Protein AF-A0AAE3UJU0-F1 (afdb_monomer_lite)

pLDDT: mean 93.05, std 5.95, range [58.75, 98.19]

Foldseek 3Di:
DVVVVVVVVVVCVVVVWAFDWDDDPNDIDGPDKDKDWPDDCVVPVDVVPTDMDIDTHTDD

Structure (mmCIF, N/CA/C/O backbone):
data_AF-A0AAE3UJU0-F1
#
_entry.id   AF-A0AAE3UJU0-F1
#
loop_
_atom_site.group_PDB
_atom_site.id
_atom_site.type_symbol
_atom_site.label_atom_id
_atom_site.label_alt_id
_atom_site.label_comp_id
_atom_site.label_asym_id
_atom_site.label_entity_id
_atom_site.label_seq_id
_atom_site.pdbx_PDB_ins_code
_atom_site.Cartn_x
_atom_site.Cartn_y
_atom_site.Cartn_z
_atom_site.occupancy
_atom_site.B_iso_or_equiv
_atom_site.auth_seq_id
_atom_site.auth_comp_id
_atom_site.auth_asym_id
_ato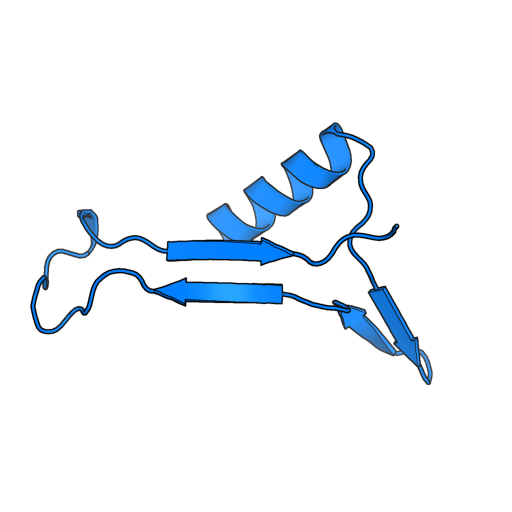m_site.auth_atom_id
_atom_site.pdbx_PDB_model_num
ATOM 1 N N . MET A 1 1 ? 6.801 7.240 -3.437 1.00 58.75 1 MET A N 1
ATOM 2 C CA . MET A 1 1 ? 6.177 6.248 -2.528 1.00 58.75 1 MET A CA 1
ATOM 3 C C . MET A 1 1 ? 4.944 6.785 -1.794 1.00 58.75 1 MET A C 1
ATOM 5 O O . MET A 1 1 ? 3.920 6.118 -1.827 1.00 58.75 1 MET A O 1
ATOM 9 N N . MET A 1 2 ? 4.966 8.005 -1.232 1.00 69.50 2 MET A N 1
ATOM 10 C CA . MET A 1 2 ? 3.813 8.601 -0.517 1.00 69.50 2 MET A CA 1
ATOM 11 C C . MET A 1 2 ? 2.498 8.644 -1.329 1.00 69.50 2 MET A C 1
ATOM 13 O O . MET A 1 2 ? 1.421 8.457 -0.773 1.00 69.50 2 MET A O 1
ATOM 17 N N . GLN A 1 3 ? 2.581 8.807 -2.655 1.00 85.62 3 GLN A N 1
ATOM 18 C CA . GLN A 1 3 ? 1.405 8.858 -3.534 1.00 85.62 3 GLN A CA 1
ATOM 19 C C . GLN A 1 3 ? 0.612 7.540 -3.577 1.00 85.62 3 GLN A C 1
ATOM 21 O O . GLN A 1 3 ? -0.613 7.577 -3.586 1.00 85.62 3 GLN A O 1
ATOM 26 N N . GLY A 1 4 ? 1.280 6.378 -3.546 1.00 89.56 4 GLY A N 1
ATOM 27 C CA . GLY A 1 4 ? 0.600 5.074 -3.573 1.00 89.56 4 GLY A CA 1
ATOM 28 C C . GLY A 1 4 ? -0.192 4.799 -2.292 1.00 89.56 4 GLY A C 1
ATOM 29 O O . GLY A 1 4 ? -1.326 4.334 -2.348 1.00 89.56 4 GLY A O 1
ATOM 30 N N . HIS A 1 5 ? 0.378 5.172 -1.143 1.00 91.19 5 HIS A N 1
ATOM 31 C CA . HIS A 1 5 ? -0.295 5.124 0.156 1.00 91.19 5 HIS A CA 1
ATOM 32 C C . HIS A 1 5 ? -1.562 5.990 0.166 1.00 91.19 5 HIS A C 1
ATOM 34 O O . HIS A 1 5 ? -2.646 5.485 0.447 1.00 91.19 5 HIS A O 1
ATOM 40 N N . ILE A 1 6 ? -1.435 7.269 -0.209 1.00 93.81 6 ILE A N 1
ATOM 41 C CA . ILE A 1 6 ? -2.561 8.215 -0.226 1.00 93.81 6 ILE A CA 1
ATOM 42 C C . ILE A 1 6 ? -3.645 7.754 -1.209 1.00 93.81 6 ILE A C 1
ATOM 44 O O . ILE A 1 6 ? -4.834 7.827 -0.901 1.00 93.81 6 ILE A O 1
ATOM 48 N N . ALA A 1 7 ? -3.253 7.254 -2.384 1.00 95.19 7 ALA A N 1
ATOM 49 C CA . ALA A 1 7 ? -4.192 6.733 -3.372 1.00 95.19 7 ALA A CA 1
A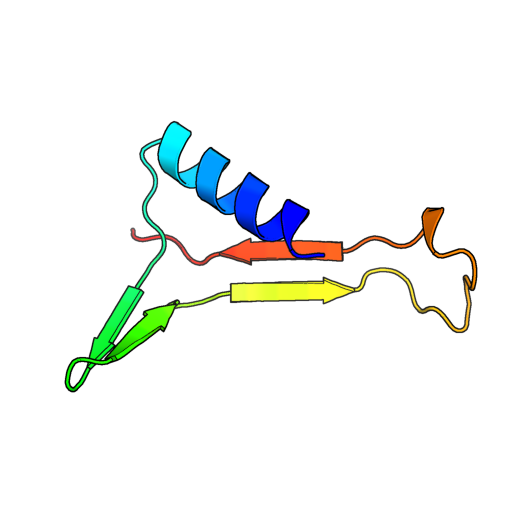TOM 50 C C . ALA A 1 7 ? -4.998 5.544 -2.825 1.00 95.19 7 ALA A C 1
ATOM 52 O O . ALA A 1 7 ? -6.220 5.526 -2.969 1.00 95.19 7 ALA A O 1
ATOM 53 N N . LEU A 1 8 ? -4.341 4.593 -2.152 1.00 95.44 8 LEU A N 1
ATOM 54 C CA . LEU A 1 8 ? -5.018 3.445 -1.553 1.00 95.44 8 LEU A CA 1
ATOM 55 C C . LEU A 1 8 ? -5.956 3.865 -0.412 1.00 95.44 8 LEU A C 1
ATOM 57 O O . LEU A 1 8 ? -7.101 3.425 -0.391 1.00 95.44 8 LEU A O 1
ATOM 61 N N . GLN A 1 9 ? -5.531 4.763 0.482 1.00 94.06 9 GLN A N 1
ATOM 62 C CA . GLN A 1 9 ? -6.402 5.291 1.543 1.00 94.06 9 GLN A CA 1
ATOM 63 C C . GLN A 1 9 ? -7.633 6.010 0.979 1.00 94.06 9 GLN A C 1
ATOM 65 O O . GLN A 1 9 ? -8.760 5.796 1.430 1.00 94.06 9 GLN A O 1
ATOM 70 N N . ASN A 1 10 ? -7.441 6.8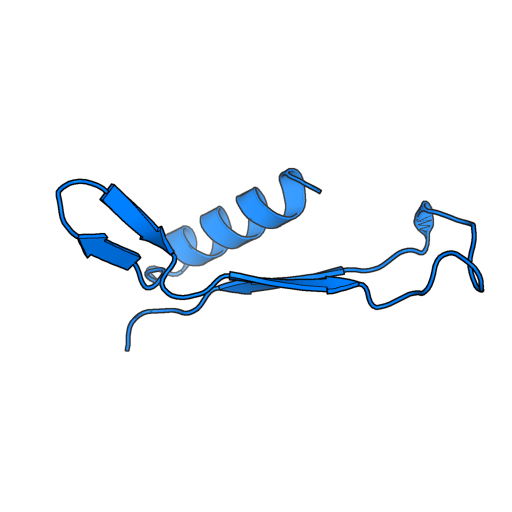34 -0.055 1.00 96.38 10 ASN A N 1
ATOM 71 C CA . ASN A 1 10 ? -8.545 7.501 -0.735 1.00 96.38 10 ASN A CA 1
ATOM 72 C C . ASN A 1 10 ? -9.514 6.497 -1.357 1.00 96.38 10 ASN A C 1
ATOM 74 O O . ASN A 1 10 ? -10.725 6.671 -1.227 1.00 96.38 10 ASN A O 1
ATOM 78 N N . TRP A 1 11 ? -8.993 5.454 -2.002 1.00 97.38 11 TRP A N 1
ATOM 79 C CA . TRP A 1 11 ? -9.809 4.393 -2.579 1.00 97.38 11 TRP A CA 1
ATOM 80 C C . TRP A 1 11 ? -10.604 3.642 -1.503 1.00 97.38 11 TRP A C 1
ATOM 82 O O . TRP A 1 11 ? -11.810 3.478 -1.662 1.00 97.38 11 TRP A O 1
ATOM 92 N N . ILE A 1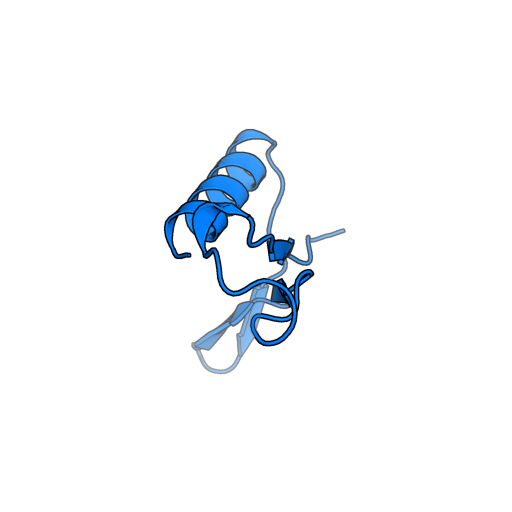 12 ? -9.977 3.266 -0.381 1.00 96.81 12 ILE A N 1
ATOM 93 C CA . ILE A 1 12 ? -10.644 2.621 0.766 1.00 96.81 12 ILE A CA 1
ATOM 94 C C . ILE A 1 12 ? -11.823 3.482 1.236 1.00 96.81 12 ILE A C 1
ATOM 96 O O . ILE A 1 12 ? -12.957 3.003 1.296 1.00 96.81 12 ILE A O 1
ATOM 100 N N . ARG A 1 13 ? -11.584 4.781 1.461 1.00 95.94 13 ARG A N 1
ATOM 101 C CA . ARG A 1 13 ? -12.619 5.740 1.872 1.00 95.94 13 ARG A CA 1
ATOM 102 C C . ARG A 1 13 ? -13.752 5.852 0.850 1.00 95.94 13 ARG A C 1
ATOM 104 O O . ARG A 1 13 ? -14.917 5.849 1.229 1.00 95.94 13 ARG A O 1
ATOM 111 N N . GLN A 1 14 ? -13.429 5.937 -0.441 1.00 98.19 14 GLN A N 1
ATOM 112 C CA . GLN A 1 14 ? -14.424 6.004 -1.521 1.00 98.19 14 GLN A CA 1
ATOM 113 C C . GLN A 1 14 ? -15.279 4.736 -1.618 1.00 98.19 14 GLN A C 1
ATOM 115 O O . GLN A 1 14 ? -16.417 4.797 -2.074 1.00 98.19 14 GLN A O 1
ATOM 120 N N . ARG A 1 15 ? -14.747 3.589 -1.185 1.00 98.00 15 ARG A N 1
ATOM 121 C CA . ARG A 1 15 ? -15.469 2.314 -1.128 1.00 98.00 15 ARG A CA 1
ATOM 122 C C . ARG A 1 15 ? -16.290 2.130 0.148 1.00 98.00 15 ARG A C 1
ATOM 124 O O . ARG A 1 15 ? -16.954 1.108 0.270 1.00 98.00 15 ARG A O 1
ATOM 131 N N . GLY A 1 16 ? -16.258 3.087 1.078 1.00 97.25 16 GLY A N 1
ATOM 132 C CA . GLY A 1 16 ? -16.922 2.959 2.377 1.00 97.25 16 GLY A CA 1
ATOM 133 C C . GLY A 1 16 ? -16.273 1.918 3.294 1.00 97.25 16 GLY A C 1
ATOM 134 O O . GLY A 1 16 ? -16.884 1.506 4.274 1.00 97.25 16 GLY A O 1
ATOM 135 N N . LEU A 1 17 ? -15.050 1.491 2.974 1.00 97.31 17 LEU A N 1
ATOM 136 C CA . LEU A 1 17 ? -14.261 0.577 3.791 1.00 97.31 17 LEU A CA 1
ATOM 137 C C . LEU A 1 17 ? -13.549 1.360 4.900 1.00 97.31 17 LEU A C 1
ATOM 139 O O . LEU A 1 17 ? -13.322 2.568 4.780 1.00 97.31 17 LEU A O 1
ATOM 143 N N . LYS A 1 18 ? -13.164 0.663 5.969 1.00 95.81 18 LYS A N 1
ATOM 144 C CA . LYS A 1 18 ? -12.434 1.243 7.099 1.00 95.81 18 LYS A CA 1
ATOM 145 C C . LYS A 1 18 ? -11.146 0.476 7.339 1.00 95.81 18 LYS A C 1
ATOM 147 O O . LYS A 1 18 ? -11.158 -0.748 7.436 1.00 95.81 18 LYS A O 1
ATOM 152 N N . GLU A 1 19 ? -10.035 1.204 7.409 1.00 95.56 19 GLU A N 1
ATOM 153 C CA . GLU A 1 19 ? -8.767 0.648 7.878 1.00 95.56 19 GLU A CA 1
ATOM 154 C C . GLU A 1 19 ? -8.930 0.231 9.341 1.00 95.56 19 GLU A C 1
ATOM 156 O O . GLU A 1 19 ? -9.484 0.982 10.143 1.00 95.56 19 GLU A O 1
ATOM 161 N N . LYS A 1 20 ? -8.408 -0.939 9.706 1.00 96.38 20 LYS A N 1
ATOM 162 C CA . LYS A 1 20 ? -8.337 -1.339 11.106 1.00 96.38 20 LYS A CA 1
ATOM 163 C C . LYS A 1 20 ? -7.376 -0.402 11.820 1.00 96.38 20 LYS A C 1
ATOM 165 O O . LYS A 1 20 ? -6.206 -0.315 11.444 1.00 96.38 20 LYS A O 1
ATOM 170 N N . LEU A 1 21 ? -7.852 0.260 12.865 1.00 94.06 21 LEU A N 1
ATOM 171 C CA . LEU A 1 21 ? -7.044 1.106 13.736 1.00 94.06 21 LEU A CA 1
ATOM 172 C C . LEU A 1 21 ? -6.970 0.489 15.134 1.00 94.06 21 LEU A C 1
ATOM 174 O O . LEU A 1 21 ? -7.924 -0.115 15.619 1.00 94.06 21 LEU A O 1
ATOM 178 N N . LEU A 1 22 ? -5.818 0.637 15.778 1.00 93.69 22 LEU A N 1
ATOM 179 C CA . LEU A 1 22 ? -5.593 0.276 17.171 1.00 93.69 22 LEU A CA 1
ATOM 180 C C . LEU A 1 22 ? -5.334 1.564 17.946 1.00 93.69 22 LEU A C 1
ATOM 182 O O . LEU A 1 22 ? -4.369 2.275 17.665 1.00 93.69 22 LEU A O 1
ATOM 186 N N . SER A 1 23 ? -6.192 1.862 18.916 1.00 92.62 23 SER A N 1
ATOM 187 C CA . SER A 1 23 ? -6.035 3.026 19.787 1.00 92.62 23 SER A CA 1
ATOM 188 C C . SER A 1 23 ? -5.720 2.574 21.210 1.00 92.62 23 SER A C 1
ATOM 190 O O . SER A 1 23 ? -6.469 1.800 21.800 1.00 92.62 23 SER A O 1
ATOM 192 N N . SER A 1 24 ? -4.61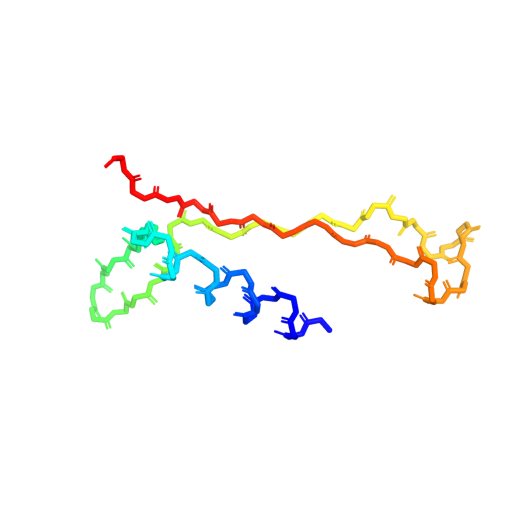4 3.060 21.773 1.00 90.00 24 SER A N 1
ATOM 193 C CA . SER A 1 24 ? -4.224 2.816 23.165 1.00 90.00 24 SER A CA 1
ATOM 194 C C . SER A 1 24 ? -3.490 4.030 23.723 1.00 90.00 24 SER A C 1
ATOM 196 O O . SER A 1 24 ? -2.658 4.620 23.039 1.00 90.00 24 SER A O 1
ATOM 198 N N . GLN A 1 25 ? -3.817 4.426 24.958 1.00 90.12 25 GLN A N 1
ATOM 199 C CA . GLN A 1 25 ? -3.189 5.562 25.654 1.00 90.12 25 GLN A CA 1
ATOM 200 C C . GLN A 1 25 ? -3.177 6.872 24.833 1.00 90.12 25 GLN A C 1
ATOM 202 O O . GLN A 1 25 ? -2.223 7.641 24.877 1.00 90.12 25 GLN A O 1
ATOM 207 N N . GLY A 1 26 ? -4.237 7.124 24.055 1.00 91.75 26 GLY A N 1
ATOM 208 C CA . GLY A 1 26 ? -4.356 8.316 23.203 1.00 91.75 26 GLY A CA 1
ATOM 209 C C . GLY A 1 26 ? -3.540 8.270 21.905 1.00 91.75 26 GLY A C 1
ATOM 210 O O . GLY A 1 26 ? -3.627 9.196 21.103 1.00 91.75 26 GLY A O 1
ATOM 211 N N . ILE A 1 27 ? -2.789 7.195 21.657 1.00 92.38 27 ILE A N 1
ATOM 212 C CA . ILE A 1 27 ? -2.056 6.968 20.411 1.00 92.38 27 ILE A CA 1
ATOM 213 C C . ILE A 1 27 ? -2.909 6.086 19.505 1.00 92.38 27 ILE A C 1
ATOM 215 O O . ILE A 1 27 ? -3.426 5.058 19.939 1.00 92.38 27 ILE A O 1
ATOM 219 N N . THR A 1 28 ? -3.044 6.484 18.241 1.00 91.94 28 THR A N 1
ATOM 220 C CA . THR A 1 28 ? -3.706 5.682 17.206 1.00 91.94 28 THR A CA 1
ATOM 221 C C . THR A 1 28 ? -2.668 5.155 16.230 1.00 91.94 28 THR A C 1
ATOM 223 O O . THR A 1 28 ? -1.823 5.903 15.741 1.00 91.94 28 THR A O 1
ATOM 226 N N . GLN A 1 29 ? -2.734 3.859 15.961 1.00 92.12 29 GLN A N 1
ATOM 227 C CA . GLN A 1 29 ? -1.855 3.144 15.048 1.00 92.12 29 GLN A CA 1
ATOM 228 C C . GLN A 1 29 ? -2.698 2.370 14.038 1.00 92.12 29 GLN A C 1
ATOM 230 O O . GLN A 1 29 ? -3.827 1.976 14.327 1.00 92.12 29 GLN A O 1
ATOM 235 N N . TRP A 1 30 ? -2.145 2.108 12.857 1.00 91.56 30 TRP A N 1
ATOM 236 C CA . TRP A 1 30 ? -2.742 1.129 11.953 1.00 91.56 30 TRP A CA 1
ATOM 237 C C . TRP A 1 30 ? -2.679 -0.260 12.589 1.00 91.56 30 TRP A C 1
ATOM 239 O O . TRP A 1 30 ? -1.628 -0.680 13.068 1.00 91.56 30 TRP A O 1
ATOM 249 N N . GLY A 1 31 ? -3.783 -0.998 12.529 1.00 94.62 31 GLY A N 1
ATOM 250 C CA . GLY A 1 31 ? -3.829 -2.413 12.893 1.00 94.62 31 GLY A CA 1
ATOM 251 C C . GLY A 1 31 ? -3.040 -3.296 11.928 1.00 94.62 31 GLY A C 1
ATOM 252 O O . GLY A 1 31 ? -2.633 -4.393 12.297 1.00 94.62 31 GLY A O 1
ATOM 253 N N . GLY A 1 32 ? -2.781 -2.808 10.712 1.00 94.25 32 GLY A N 1
ATOM 254 C CA . GLY A 1 32 ? -1.841 -3.420 9.784 1.00 94.25 32 GLY A CA 1
ATOM 255 C C . GLY A 1 32 ? -1.627 -2.578 8.531 1.00 94.25 32 GLY A C 1
ATOM 256 O O . GLY A 1 32 ? -2.582 -2.208 7.850 1.00 94.25 32 GLY A O 1
ATOM 257 N N . ARG A 1 33 ? -0.357 -2.319 8.208 1.00 94.06 33 ARG A N 1
ATOM 258 C CA . ARG A 1 33 ? 0.094 -1.825 6.904 1.00 94.06 33 ARG A CA 1
ATOM 259 C C . ARG A 1 33 ? 1.287 -2.663 6.474 1.00 94.06 33 ARG A C 1
ATOM 261 O O . ARG A 1 33 ? 2.285 -2.714 7.189 1.00 94.06 33 ARG A O 1
ATOM 268 N N . THR A 1 34 ? 1.216 -3.245 5.287 1.00 95.38 34 THR A N 1
ATOM 269 C CA . THR A 1 34 ? 2.309 -4.046 4.731 1.00 95.38 34 THR A CA 1
ATOM 270 C C . THR A 1 34 ? 2.703 -3.505 3.369 1.00 95.38 34 THR A C 1
ATOM 272 O O . THR A 1 34 ? 1.847 -3.153 2.559 1.00 95.38 34 THR A O 1
ATOM 275 N N . GLU A 1 35 ? 4.008 -3.420 3.126 1.00 94.56 35 GLU A N 1
ATOM 276 C CA . GLU A 1 35 ? 4.572 -3.024 1.842 1.00 94.56 35 GLU A CA 1
ATOM 277 C C . GLU A 1 35 ? 5.588 -4.072 1.392 1.00 94.56 35 GLU A C 1
ATOM 279 O O . GLU A 1 35 ? 6.502 -4.415 2.138 1.00 94.56 35 GLU A O 1
ATOM 284 N N . PHE A 1 36 ? 5.409 -4.584 0.178 1.00 94.50 36 PHE A N 1
ATOM 285 C CA . PHE A 1 36 ? 6.323 -5.523 -0.459 1.00 94.50 36 PHE A CA 1
ATOM 286 C C . PHE A 1 36 ? 7.040 -4.829 -1.608 1.00 94.50 36 PHE A C 1
ATOM 288 O O . PHE A 1 36 ? 6.383 -4.268 -2.485 1.00 94.50 36 PHE A O 1
ATOM 295 N N . TYR A 1 37 ? 8.365 -4.928 -1.631 1.00 92.81 37 TYR A N 1
ATOM 296 C CA . TYR A 1 37 ? 9.198 -4.549 -2.768 1.00 92.81 37 TYR A CA 1
ATOM 297 C C . TYR A 1 37 ? 9.378 -5.790 -3.636 1.00 92.81 37 TYR A C 1
ATOM 299 O O . TYR A 1 37 ? 9.910 -6.796 -3.178 1.00 92.81 37 TYR A O 1
ATOM 307 N N . LEU A 1 38 ? 8.837 -5.759 -4.852 1.00 94.31 38 LEU A N 1
ATOM 308 C CA . LEU A 1 38 ? 8.735 -6.957 -5.692 1.00 94.31 38 LEU A CA 1
ATOM 309 C C . LEU A 1 38 ? 9.944 -7.172 -6.594 1.00 94.31 38 LEU A C 1
ATOM 311 O O . LEU A 1 38 ? 10.096 -8.249 -7.162 1.00 94.31 38 LEU A O 1
ATOM 315 N N . ILE A 1 39 ? 10.751 -6.134 -6.767 1.00 94.88 39 ILE A N 1
ATOM 316 C CA . ILE A 1 39 ? 11.919 -6.146 -7.630 1.00 94.88 39 ILE A CA 1
ATOM 317 C C . ILE A 1 39 ? 13.108 -5.751 -6.781 1.00 94.88 39 ILE A C 1
ATOM 319 O O . ILE A 1 39 ? 13.065 -4.738 -6.083 1.00 94.88 39 ILE A O 1
ATOM 323 N N . ASP A 1 40 ? 14.141 -6.576 -6.856 1.00 92.62 40 ASP A N 1
ATOM 324 C CA . ASP A 1 40 ? 15.420 -6.327 -6.223 1.00 92.62 40 ASP A CA 1
ATOM 325 C C . ASP A 1 40 ? 16.232 -5.338 -7.088 1.00 92.62 40 ASP A C 1
ATOM 327 O O . ASP A 1 40 ? 16.494 -5.626 -8.265 1.00 92.62 40 ASP A O 1
ATOM 331 N N . PRO A 1 41 ? 16.602 -4.168 -6.538 1.00 91.94 41 PRO A N 1
ATOM 332 C CA . PRO A 1 41 ? 17.394 -3.163 -7.238 1.00 91.94 41 PRO A CA 1
ATOM 333 C C . PRO A 1 41 ? 18.741 -3.665 -7.768 1.00 91.94 41 PRO A C 1
ATOM 335 O O . PRO A 1 41 ? 19.228 -3.108 -8.753 1.00 91.94 41 PRO A O 1
ATOM 338 N N . ASP A 1 42 ? 19.325 -4.704 -7.162 1.00 94.06 42 ASP A N 1
ATOM 339 C CA . ASP A 1 42 ? 20.612 -5.258 -7.597 1.00 94.06 42 ASP A CA 1
ATOM 340 C C . ASP A 1 42 ? 20.489 -5.990 -8.946 1.00 94.06 42 ASP A C 1
ATOM 342 O O . ASP A 1 42 ? 21.436 -6.016 -9.735 1.00 94.06 42 ASP A O 1
ATOM 346 N N . PHE A 1 43 ? 19.306 -6.538 -9.251 1.00 94.00 43 PHE A N 1
ATOM 347 C CA . PHE A 1 43 ? 19.022 -7.224 -10.517 1.00 94.00 43 PHE A CA 1
ATOM 348 C C . PHE A 1 43 ? 18.328 -6.330 -11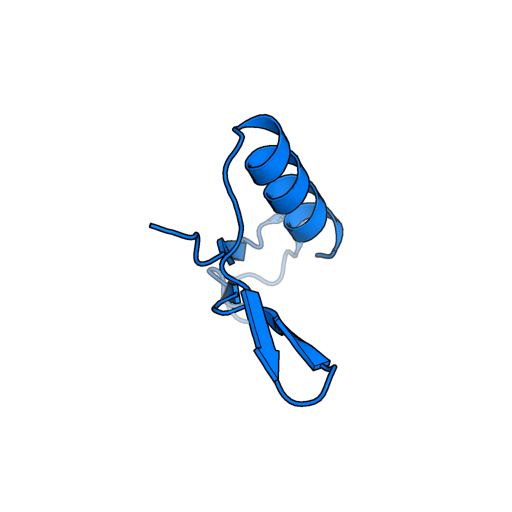.554 1.00 94.00 43 PHE A C 1
ATOM 350 O O . PHE A 1 43 ? 18.436 -6.585 -12.754 1.00 94.00 43 PHE A O 1
ATOM 357 N N . GLU A 1 44 ? 17.628 -5.278 -11.125 1.00 93.56 44 GLU A N 1
ATOM 358 C CA . GLU A 1 44 ? 17.018 -4.288 -12.016 1.00 93.56 44 GLU A CA 1
ATOM 359 C C . GLU A 1 44 ? 17.259 -2.871 -11.473 1.00 93.56 44 GLU A C 1
ATOM 361 O O . GLU A 1 44 ? 16.468 -2.358 -10.676 1.00 93.56 44 GLU A O 1
ATOM 366 N N . PRO A 1 45 ? 18.333 -2.199 -11.920 1.00 92.81 45 PRO A N 1
ATOM 367 C CA . PRO A 1 45 ? 18.716 -0.897 -11.386 1.00 92.81 45 PRO A CA 1
ATOM 368 C C . PRO A 1 45 ? 17.814 0.240 -11.886 1.00 92.81 45 PRO A C 1
ATOM 370 O O . PRO A 1 45 ? 17.894 1.351 -11.367 1.00 92.81 45 PRO A O 1
ATOM 373 N N . GLY A 1 46 ? 16.970 0.004 -12.901 1.00 96.31 46 GLY A N 1
ATOM 374 C CA . GLY A 1 46 ? 16.078 1.010 -13.467 1.00 96.31 46 GLY A CA 1
ATOM 375 C C . GLY A 1 46 ? 14.854 1.275 -12.578 1.00 96.31 46 GLY A C 1
ATOM 376 O O . GLY A 1 46 ? 13.905 0.489 -12.617 1.00 96.31 46 GLY A O 1
ATOM 377 N N . PRO A 1 47 ? 14.765 2.418 -11.868 1.00 92.00 47 PRO A N 1
ATOM 378 C CA . PRO A 1 47 ? 13.695 2.659 -10.896 1.00 92.00 47 PRO A CA 1
ATOM 379 C C . PRO A 1 47 ? 12.304 2.772 -11.526 1.00 92.00 47 PRO A C 1
ATOM 381 O O . PRO A 1 47 ? 11.301 2.516 -10.867 1.00 92.00 47 PRO A O 1
ATOM 384 N N . ALA A 1 48 ? 12.227 3.106 -12.818 1.00 94.56 48 ALA A N 1
ATOM 385 C CA . ALA A 1 48 ? 10.972 3.133 -13.568 1.00 94.56 48 ALA A CA 1
ATOM 386 C C . ALA A 1 48 ? 10.315 1.748 -13.700 1.00 94.56 48 ALA A C 1
ATOM 388 O O . ALA A 1 48 ? 9.124 1.661 -13.987 1.00 94.56 48 ALA A O 1
ATOM 389 N N . LYS A 1 49 ? 11.083 0.671 -13.509 1.00 94.44 49 LYS A N 1
ATOM 390 C CA . LYS A 1 49 ? 10.579 -0.701 -13.554 1.00 94.44 49 LYS A CA 1
ATOM 391 C C . LYS A 1 49 ? 10.219 -1.242 -12.180 1.00 94.44 49 LYS A C 1
ATOM 393 O O . LYS A 1 49 ? 9.529 -2.253 -12.131 1.00 94.44 49 LYS A O 1
ATOM 398 N N . TRP A 1 50 ? 10.662 -0.598 -11.098 1.00 94.25 50 TRP A N 1
ATOM 399 C CA . TRP A 1 50 ? 10.421 -1.055 -9.733 1.00 94.25 50 TRP A CA 1
ATOM 400 C C . TRP A 1 50 ? 8.933 -1.113 -9.418 1.00 94.25 50 TRP A C 1
ATOM 402 O O . TRP A 1 50 ? 8.143 -0.269 -9.841 1.00 94.25 50 TRP A O 1
ATOM 412 N N . GLN A 1 51 ? 8.557 -2.119 -8.637 1.00 93.19 51 GLN A N 1
ATOM 413 C CA . GLN A 1 51 ? 7.172 -2.350 -8.262 1.00 93.19 51 GLN A CA 1
ATOM 414 C C . GLN A 1 51 ? 7.073 -2.584 -6.765 1.00 93.19 51 GLN A C 1
ATOM 416 O O . GLN A 1 51 ? 7.853 -3.344 -6.186 1.00 93.19 51 GLN A O 1
ATOM 421 N N . THR A 1 52 ? 6.068 -1.962 -6.156 1.00 92.56 52 THR A N 1
ATOM 422 C CA . THR A 1 52 ? 5.685 -2.227 -4.775 1.00 92.56 52 THR A CA 1
ATOM 423 C C . THR A 1 52 ? 4.219 -2.623 -4.689 1.00 92.56 52 THR A C 1
ATOM 425 O O . THR A 1 52 ? 3.391 -2.219 -5.509 1.00 92.56 52 THR A O 1
ATOM 428 N N . LYS A 1 53 ? 3.886 -3.438 -3.689 1.00 94.88 53 LYS A N 1
ATOM 429 C CA . LYS A 1 53 ? 2.504 -3.725 -3.294 1.00 94.88 53 LYS A CA 1
ATOM 430 C C . LYS A 1 53 ? 2.280 -3.192 -1.895 1.00 94.88 53 LYS A C 1
ATOM 432 O O . LYS A 1 53 ? 3.030 -3.544 -0.993 1.00 94.88 53 LYS A O 1
ATOM 437 N N . ILE A 1 54 ? 1.242 -2.381 -1.725 1.00 94.94 54 ILE A N 1
ATOM 438 C CA . ILE A 1 54 ? 0.839 -1.826 -0.432 1.00 94.94 54 ILE A CA 1
ATOM 439 C C . ILE A 1 54 ? -0.513 -2.425 -0.060 1.00 94.94 54 ILE A C 1
ATOM 441 O O . ILE A 1 54 ? -1.407 -2.522 -0.899 1.00 94.94 54 ILE A O 1
ATOM 445 N N . MET A 1 55 ? -0.649 -2.826 1.197 1.00 95.62 55 MET A N 1
ATOM 446 C CA . MET A 1 55 ? -1.848 -3.433 1.761 1.00 95.62 55 MET A CA 1
ATOM 447 C C . MET A 1 55 ? -2.169 -2.771 3.099 1.00 95.62 55 MET A C 1
ATOM 449 O O . MET A 1 55 ? -1.260 -2.489 3.884 1.00 95.62 55 MET A O 1
ATOM 453 N N . PHE A 1 56 ? -3.458 -2.576 3.368 1.00 95.69 56 PHE A N 1
ATOM 454 C CA . PHE A 1 56 ? -3.967 -2.209 4.686 1.00 95.69 56 PHE A CA 1
ATOM 455 C C . PHE A 1 56 ? -4.884 -3.303 5.204 1.00 95.69 56 PHE A C 1
ATOM 457 O O . PHE A 1 56 ? -5.677 -3.864 4.448 1.00 95.69 56 PHE A O 1
ATOM 464 N N . LEU A 1 57 ? -4.783 -3.579 6.499 1.00 96.81 57 LEU A N 1
ATOM 465 C CA . LEU A 1 57 ? -5.765 -4.393 7.193 1.00 96.81 57 LEU A CA 1
ATOM 466 C C . LEU A 1 57 ? -7.048 -3.575 7.356 1.00 96.81 57 LEU A C 1
ATOM 468 O O . LEU A 1 57 ? -6.989 -2.427 7.798 1.00 96.81 57 LEU A O 1
ATOM 472 N N . LEU A 1 58 ? -8.187 -4.156 6.993 1.00 96.94 58 LEU A N 1
ATOM 473 C CA . LEU A 1 58 ? -9.502 -3.538 7.148 1.00 96.94 58 LEU A CA 1
ATOM 474 C C . LEU A 1 58 ? -10.203 -4.062 8.408 1.00 96.94 58 LEU A C 1
ATOM 476 O O . LEU A 1 58 ? -9.773 -5.056 8.998 1.00 96.94 58 LEU A O 1
ATOM 480 N N . GLU A 1 59 ? -11.247 -3.357 8.830 1.00 95.94 59 GLU A N 1
ATOM 481 C CA . GLU A 1 59 ? -12.242 -3.884 9.772 1.00 95.94 59 GLU A CA 1
ATOM 482 C C . GLU A 1 59 ? -13.045 -5.040 9.135 1.00 95.94 59 GLU A C 1
ATOM 484 O O . GLU A 1 59 ? -13.072 -5.161 7.906 1.00 95.94 59 GLU A O 1
ATOM 489 N N . ASP A 1 60 ? -13.654 -5.883 9.979 1.00 88.19 60 ASP A N 1
ATOM 490 C CA . ASP A 1 60 ? -14.528 -6.995 9.562 1.00 88.19 60 ASP A CA 1
ATOM 491 C C . ASP A 1 60 ? -15.901 -6.506 9.061 1.00 88.19 60 ASP A C 1
ATOM 493 O O . ASP A 1 60 ? -16.428 -5.515 9.626 1.00 88.19 60 ASP A O 1
#

Organism: NCBI:txid3048010

Secondary structure (DSSP, 8-state):
-HHHHHHHHHHHHHTT--B-EEEETTEEEES-EEEEE-S-TTT---GGG--EEEEEPBP-

Sequence (60 aa):
MMQGHIALQNWIRQRGLKEKLLSSQGITQWGGRTEFYLIDPDFEPGPAKWQTKIMFLLED

InterPro domains:
  IPR011256 Regulatory factor, effector binding domain superfamily [G3DSA:3.20.80.10] (1-59)

Radius of gyration: 14.65 Å; chains: 1; bounding box: 38×16×39 Å